Protein AF-A0A6J4UHU8-F1 (afdb_monomer_lite)

InterPro domains:
  IPR008567 Beta-keto acid cleavage enzyme [PF05853] (1-45)
  IPR013785 Aldolase-type TIM barrel [G3DSA:3.20.20.70] (1-50)

pLDDT: mean 94.6, std 9.0, range [53.72, 98.5]

Organism: NCBI:txid1645740

Foldseek 3Di:
DFVVVDQADPVGDGDPGRVVVVVNVCVVCVVVVHDDDDPVRVCVVPVDDD

Radius of gyration: 13.54 Å; chains: 1; bounding box: 24×21×40 Å

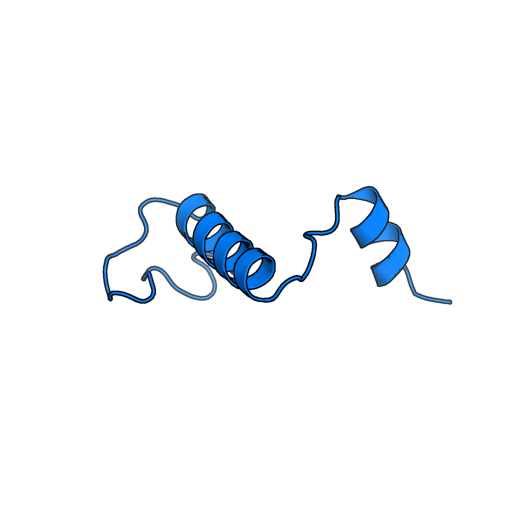Structure (mmCIF, N/CA/C/O backbone):
data_AF-A0A6J4UHU8-F1
#
_entry.id   AF-A0A6J4UHU8-F1
#
loop_
_atom_site.group_PDB
_atom_site.id
_atom_site.type_symbol
_atom_site.label_atom_id
_atom_site.label_alt_id
_atom_site.label_comp_id
_atom_site.label_asym_id
_atom_site.label_entity_id
_atom_site.label_seq_id
_atom_site.pdbx_PDB_ins_code
_atom_site.Cartn_x
_atom_site.Cartn_y
_atom_site.Cartn_z
_atom_site.occupancy
_atom_site.B_iso_or_equiv
_atom_site.auth_seq_id
_atom_site.auth_comp_id
_atom_site.auth_asym_id
_atom_site.auth_atom_id
_atom_site.pdbx_PDB_model_num
ATOM 1 N N . VAL A 1 1 ? -5.593 2.184 -4.139 1.00 95.75 1 VAL A N 1
ATOM 2 C CA . VAL A 1 1 ? -6.214 2.290 -2.803 1.00 95.75 1 VAL A CA 1
ATOM 3 C C . VAL A 1 1 ? -6.183 3.740 -2.377 1.00 95.75 1 VAL A C 1
ATOM 5 O O . VAL A 1 1 ? -5.183 4.409 -2.629 1.00 95.75 1 VAL A O 1
ATOM 8 N N . GLY A 1 2 ? -7.261 4.203 -1.755 1.00 97.56 2 GLY A N 1
ATOM 9 C CA . GLY A 1 2 ? -7.415 5.559 -1.239 1.00 97.56 2 GLY A CA 1
ATOM 10 C C . GLY A 1 2 ? -8.869 5.827 -0.846 1.00 97.56 2 GLY A C 1
ATOM 11 O O . GLY A 1 2 ? -9.725 4.969 -1.044 1.00 97.56 2 GLY A O 1
ATOM 12 N N . PHE A 1 3 ? -9.142 7.024 -0.331 1.00 98.44 3 PHE A N 1
ATOM 13 C CA . PHE A 1 3 ? -10.461 7.495 0.107 1.00 98.44 3 PHE A CA 1
ATOM 14 C C . PHE A 1 3 ? -11.495 7.575 -1.015 1.00 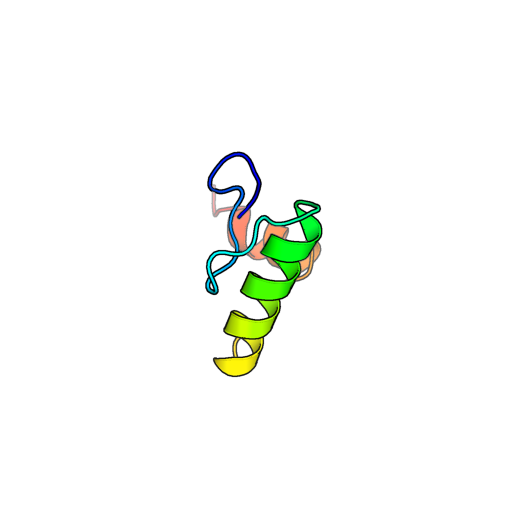98.44 3 PHE A C 1
ATOM 16 O O . PHE A 1 3 ? -12.685 7.617 -0.727 1.00 98.44 3 PHE A O 1
ATOM 23 N N . GLU A 1 4 ? -11.054 7.568 -2.275 1.00 98.00 4 GLU A N 1
ATOM 24 C CA . GLU A 1 4 ? -11.938 7.369 -3.427 1.00 98.00 4 GLU A CA 1
ATOM 25 C C . GLU A 1 4 ? -12.642 6.003 -3.369 1.00 98.00 4 GLU A C 1
ATOM 27 O O . GLU A 1 4 ? -13.830 5.912 -3.663 1.00 98.00 4 GLU A O 1
ATOM 32 N N . ASP A 1 5 ? -11.927 4.963 -2.927 1.00 96.94 5 ASP A N 1
ATOM 33 C CA . ASP A 1 5 ? -12.420 3.584 -2.886 1.00 96.94 5 ASP A CA 1
ATOM 34 C C . ASP A 1 5 ? -12.989 3.209 -1.508 1.00 96.94 5 ASP A C 1
ATOM 36 O O . ASP A 1 5 ? -13.979 2.485 -1.401 1.00 96.94 5 ASP A O 1
ATOM 40 N N . SER A 1 6 ? -12.316 3.630 -0.431 1.00 97.12 6 SER A N 1
ATOM 41 C CA . SER A 1 6 ? -12.648 3.243 0.942 1.00 97.12 6 SER A CA 1
ATOM 42 C C . SER A 1 6 ? -12.060 4.212 1.960 1.00 97.12 6 SER A C 1
ATOM 44 O O . SER A 1 6 ? -10.918 4.644 1.830 1.00 97.12 6 SER A O 1
ATOM 46 N N . ILE A 1 7 ? -12.812 4.474 3.031 1.00 97.88 7 ILE A N 1
ATOM 47 C CA . ILE A 1 7 ? -12.339 5.200 4.221 1.00 97.88 7 ILE A CA 1
ATOM 48 C C . ILE A 1 7 ? -12.023 4.271 5.403 1.00 97.88 7 ILE A C 1
ATOM 50 O O . ILE A 1 7 ? -11.667 4.755 6.473 1.00 97.88 7 ILE A O 1
ATOM 54 N N . VAL A 1 8 ? -12.168 2.950 5.245 1.00 98.00 8 VAL A N 1
ATOM 55 C CA . VAL A 1 8 ? -11.976 1.963 6.323 1.00 98.00 8 VAL A CA 1
ATOM 56 C C . VAL A 1 8 ? -10.779 1.045 6.071 1.00 98.00 8 VAL A C 1
ATOM 58 O O . VAL A 1 8 ? -10.494 0.665 4.931 1.00 98.00 8 VAL A O 1
ATOM 61 N N . LEU A 1 9 ? -10.102 0.679 7.158 1.00 97.56 9 LEU A N 1
ATOM 62 C CA . LEU A 1 9 ? -9.066 -0.347 7.252 1.00 97.56 9 LEU A CA 1
ATOM 63 C C . LEU A 1 9 ? -9.693 -1.755 7.365 1.00 97.56 9 LEU A C 1
ATOM 65 O O . LEU A 1 9 ? -10.891 -1.881 7.629 1.00 97.56 9 LEU A O 1
ATOM 69 N N . PRO A 1 10 ? -8.916 -2.843 7.181 1.00 94.69 10 PRO A N 1
ATOM 70 C CA . PRO A 1 10 ? -9.455 -4.210 7.199 1.00 94.69 10 PRO A CA 1
ATOM 71 C C . PRO A 1 10 ? -10.044 -4.658 8.537 1.00 94.69 10 PRO A C 1
ATOM 73 O O . PRO A 1 10 ? -10.842 -5.590 8.569 1.00 94.69 10 PRO A O 1
ATOM 76 N N . ASP A 1 11 ? -9.621 -4.036 9.634 1.00 95.44 11 ASP A N 1
ATOM 77 C CA . ASP A 1 11 ? -10.165 -4.265 10.973 1.00 95.44 11 ASP A CA 1
ATOM 78 C C . ASP A 1 11 ? -11.453 -3.462 11.237 1.00 95.44 11 ASP A C 1
ATOM 80 O O . ASP A 1 11 ? -12.054 -3.591 12.302 1.00 95.44 11 ASP A O 1
ATOM 84 N N . GLY A 1 12 ? -11.896 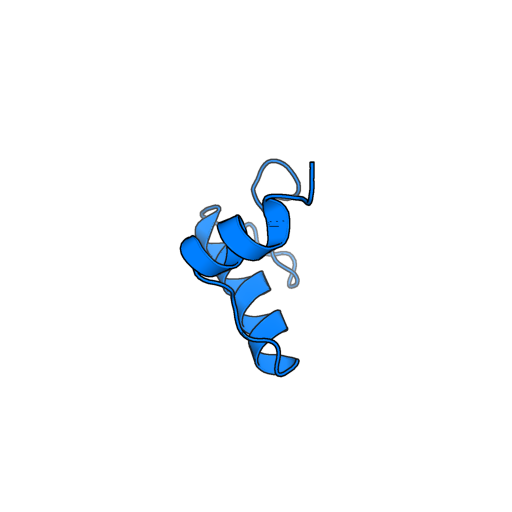-2.661 10.263 1.00 97.25 12 GLY A N 1
ATOM 85 C CA . GLY A 1 12 ? -13.079 -1.814 10.346 1.00 97.25 12 GLY A CA 1
ATOM 86 C C . GLY A 1 12 ? -12.824 -0.432 10.948 1.00 97.25 12 GLY A C 1
ATOM 87 O O . GLY A 1 12 ? -13.761 0.364 11.007 1.00 97.25 12 GLY A O 1
ATOM 88 N N . ALA A 1 13 ? -11.595 -0.113 11.370 1.00 97.69 13 ALA A N 1
ATOM 89 C CA . ALA A 1 13 ? -11.260 1.232 11.823 1.00 97.69 13 ALA A CA 1
ATOM 90 C C . ALA A 1 13 ? -11.274 2.225 10.650 1.00 97.69 13 ALA A C 1
ATOM 92 O O . ALA A 1 13 ? -10.895 1.891 9.528 1.00 97.69 13 ALA A O 1
ATOM 93 N N . THR A 1 14 ? -11.683 3.468 10.898 1.00 98.31 14 THR A N 1
ATOM 94 C CA . THR A 1 14 ? -11.574 4.535 9.895 1.00 98.31 14 THR A CA 1
ATOM 95 C C . THR A 1 14 ? -10.106 4.907 9.704 1.00 98.31 14 THR A C 1
ATOM 97 O O . THR A 1 14 ? -9.403 5.172 10.677 1.00 98.31 14 THR A O 1
ATOM 100 N N . ALA A 1 15 ? -9.643 4.946 8.457 1.00 98.12 15 ALA A N 1
ATOM 101 C CA . ALA A 1 15 ? -8.310 5.424 8.119 1.00 98.12 15 ALA A CA 1
ATOM 102 C C . ALA A 1 15 ? -8.226 6.948 8.316 1.00 98.12 15 ALA A C 1
ATOM 104 O O . ALA A 1 15 ? -9.104 7.687 7.870 1.00 98.12 15 ALA A O 1
ATOM 105 N N . GLU A 1 16 ? -7.160 7.430 8.957 1.00 98.19 16 GLU A N 1
ATOM 106 C CA . GLU A 1 16 ? -6.955 8.865 9.205 1.00 98.19 16 GLU A CA 1
ATOM 107 C C . GLU A 1 16 ? -6.485 9.594 7.940 1.00 98.19 16 GLU A C 1
ATOM 109 O O . GLU A 1 16 ? -6.706 10.794 7.766 1.00 98.19 16 GLU A O 1
ATOM 114 N N . SER A 1 17 ? -5.849 8.862 7.026 1.00 98.44 17 SER A N 1
ATOM 115 C CA . SER A 1 17 ? -5.328 9.382 5.770 1.00 98.44 17 SER A CA 1
ATOM 116 C C . SER A 1 17 ? -5.269 8.315 4.673 1.00 98.44 17 SER A C 1
ATOM 118 O O . SER A 1 17 ? -5.264 7.109 4.924 1.00 98.44 17 SER A O 1
ATOM 120 N N . ASN A 1 18 ? -5.089 8.761 3.426 1.00 98.50 18 ASN A N 1
ATOM 121 C CA . ASN A 1 18 ? -4.735 7.864 2.321 1.00 98.50 18 ASN A CA 1
ATOM 122 C C . ASN A 1 18 ? -3.448 7.065 2.591 1.00 98.50 18 ASN A C 1
ATOM 124 O O . ASN A 1 18 ? -3.298 5.954 2.084 1.00 98.50 18 ASN A O 1
ATOM 128 N N . VAL A 1 19 ?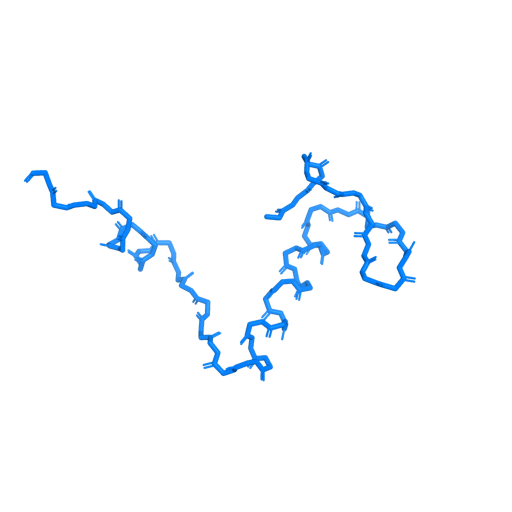 -2.518 7.610 3.385 1.00 98.38 19 VAL A N 1
ATOM 129 C CA . VAL A 1 19 ? -1.250 6.938 3.701 1.00 98.38 19 VAL A CA 1
ATOM 130 C C . VAL A 1 19 ? -1.486 5.663 4.506 1.00 98.38 19 VAL A C 1
ATOM 132 O O . VAL A 1 19 ? -0.765 4.690 4.299 1.00 98.38 19 VAL A O 1
ATOM 135 N N . ASP A 1 20 ? -2.507 5.615 5.360 1.00 98.25 20 ASP A N 1
ATOM 136 C CA . ASP A 1 20 ? -2.808 4.420 6.157 1.00 98.25 20 ASP A CA 1
ATOM 137 C C . ASP A 1 20 ? -3.263 3.258 5.267 1.00 98.25 20 ASP A C 1
ATOM 139 O O . ASP A 1 20 ? -2.807 2.124 5.423 1.00 98.25 20 ASP A O 1
ATOM 143 N N . LEU A 1 21 ? -4.065 3.561 4.243 1.00 98.50 21 LEU A N 1
ATOM 144 C CA . LEU A 1 21 ? -4.498 2.591 3.236 1.00 98.50 21 LEU A CA 1
ATOM 145 C C . LEU A 1 21 ? -3.329 2.122 2.361 1.00 98.50 21 LEU A C 1
ATOM 147 O O . LEU A 1 21 ? -3.216 0.932 2.064 1.00 98.50 21 LEU A O 1
ATOM 151 N N . VAL A 1 22 ? -2.432 3.036 1.973 1.00 98.19 22 VAL A N 1
ATOM 152 C CA . VAL A 1 22 ? -1.212 2.688 1.225 1.00 98.19 22 VAL A CA 1
ATOM 153 C C . VAL A 1 22 ? -0.305 1.782 2.059 1.00 98.19 22 VAL A C 1
ATOM 155 O O . VAL A 1 22 ? 0.155 0.762 1.555 1.00 98.19 22 VAL A O 1
ATOM 158 N N . ARG A 1 23 ? -0.082 2.100 3.340 1.00 97.75 23 ARG A N 1
ATOM 159 C CA . ARG A 1 23 ? 0.724 1.275 4.257 1.00 97.75 23 ARG A CA 1
ATOM 160 C C . ARG A 1 23 ? 0.148 -0.124 4.414 1.00 97.75 23 ARG A C 1
ATOM 162 O O . ARG A 1 23 ? 0.902 -1.092 4.341 1.00 97.75 23 ARG A O 1
ATOM 169 N N . TRP A 1 24 ? -1.168 -0.236 4.583 1.00 97.38 24 TRP A N 1
ATOM 170 C CA . TRP A 1 24 ? -1.835 -1.533 4.629 1.00 97.38 24 TRP A CA 1
ATOM 171 C C . TRP A 1 24 ? -1.592 -2.347 3.347 1.00 97.38 24 TRP A C 1
ATOM 173 O O . TRP A 1 24 ? -1.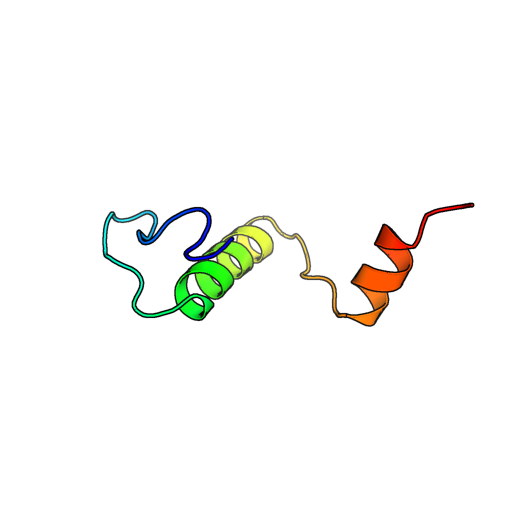174 -3.506 3.422 1.00 97.38 24 TRP A O 1
ATOM 183 N N . ALA A 1 25 ? -1.809 -1.744 2.175 1.00 97.38 25 ALA A N 1
ATOM 184 C CA . ALA A 1 25 ? -1.632 -2.428 0.896 1.00 97.38 25 ALA A CA 1
ATOM 185 C C . ALA A 1 25 ? -0.172 -2.863 0.675 1.00 97.38 25 ALA A C 1
ATOM 187 O O . ALA A 1 25 ? 0.078 -3.988 0.235 1.00 97.38 25 ALA A O 1
ATOM 188 N N . THR A 1 26 ? 0.790 -2.009 1.037 1.00 97.94 26 THR A N 1
ATOM 189 C CA . THR A 1 26 ? 2.223 -2.324 0.983 1.00 97.94 26 THR A CA 1
ATOM 190 C C . THR A 1 26 ? 2.580 -3.485 1.905 1.00 97.94 26 THR A C 1
ATOM 192 O O . THR A 1 26 ? 3.184 -4.453 1.447 1.00 97.94 26 THR A O 1
ATOM 195 N N . ALA A 1 27 ? 2.140 -3.460 3.166 1.00 96.62 27 ALA A N 1
ATOM 196 C CA . ALA A 1 27 ? 2.408 -4.541 4.116 1.00 96.62 27 ALA A CA 1
ATOM 197 C C . ALA A 1 27 ? 1.831 -5.890 3.641 1.00 96.62 27 ALA A C 1
ATOM 199 O O . ALA A 1 27 ? 2.449 -6.943 3.813 1.00 96.62 27 ALA A O 1
ATOM 200 N N . ALA A 1 28 ? 0.654 -5.875 3.006 1.00 97.19 28 ALA A N 1
ATOM 201 C CA . ALA A 1 28 ? 0.065 -7.072 2.411 1.00 97.19 28 ALA A CA 1
ATOM 202 C C . ALA A 1 28 ? 0.901 -7.613 1.235 1.00 97.19 28 ALA A C 1
ATOM 204 O O . ALA A 1 28 ? 1.100 -8.827 1.136 1.00 97.19 28 ALA A O 1
ATOM 205 N N . ALA A 1 29 ? 1.418 -6.736 0.367 1.00 97.81 29 ALA A N 1
ATOM 206 C CA . ALA A 1 29 ? 2.294 -7.122 -0.740 1.00 97.81 29 ALA A CA 1
ATOM 207 C C . ALA A 1 29 ? 3.631 -7.700 -0.246 1.00 97.81 29 ALA A C 1
ATOM 209 O O . ALA A 1 29 ? 4.053 -8.757 -0.720 1.00 97.81 29 ALA A O 1
ATOM 210 N N . GLU A 1 30 ? 4.246 -7.073 0.759 1.00 96.44 30 GLU A N 1
ATOM 211 C CA . GLU A 1 30 ? 5.484 -7.547 1.387 1.00 96.44 30 GLU A CA 1
ATOM 212 C C . GLU A 1 30 ? 5.304 -8.932 2.016 1.00 96.44 30 GLU A C 1
ATOM 214 O O . GLU A 1 30 ? 6.104 -9.834 1.765 1.00 96.44 30 GLU A O 1
ATOM 219 N N . LYS A 1 31 ? 4.207 -9.150 2.756 1.00 97.44 31 LYS A N 1
ATOM 220 C CA . LYS A 1 31 ? 3.866 -10.466 3.324 1.00 97.44 31 LYS A CA 1
ATOM 221 C C . LYS A 1 31 ? 3.694 -11.543 2.248 1.00 97.44 31 LYS A C 1
ATOM 223 O O . LYS A 1 31 ? 3.964 -12.714 2.503 1.00 97.44 31 LYS A O 1
ATOM 228 N N . ALA A 1 32 ? 3.252 -11.155 1.054 1.00 98.00 32 ALA A N 1
ATOM 229 C CA . ALA A 1 32 ? 3.123 -12.041 -0.099 1.00 98.00 32 ALA A CA 1
ATO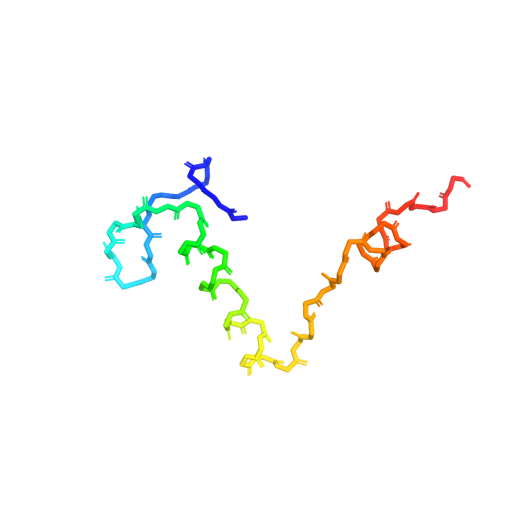M 230 C C . ALA A 1 32 ? 4.437 -12.224 -0.887 1.00 98.00 32 ALA A C 1
ATOM 232 O O . ALA A 1 32 ? 4.430 -12.891 -1.921 1.00 98.00 32 ALA A O 1
ATOM 233 N N . GLY A 1 33 ? 5.551 -11.630 -0.443 1.00 97.88 33 GLY A N 1
ATOM 234 C CA . GLY A 1 33 ? 6.837 -11.686 -1.140 1.00 97.88 33 GLY A CA 1
ATOM 235 C C . GLY A 1 33 ? 6.861 -10.892 -2.449 1.00 97.88 33 GLY A C 1
ATOM 236 O O . GLY A 1 33 ? 7.647 -11.205 -3.341 1.00 97.88 33 GLY A O 1
ATOM 237 N N . ARG A 1 34 ? 5.985 -9.890 -2.598 1.00 97.56 34 ARG A N 1
ATOM 238 C CA . ARG A 1 34 ? 5.896 -9.054 -3.799 1.00 97.56 34 ARG A CA 1
ATOM 239 C C . ARG A 1 34 ? 6.504 -7.674 -3.530 1.00 97.56 34 ARG A C 1
ATOM 241 O O . ARG A 1 34 ? 5.949 -6.938 -2.716 1.00 97.56 34 ARG A O 1
ATOM 248 N N . PRO A 1 35 ? 7.603 -7.297 -4.207 1.00 95.25 35 PRO A N 1
ATOM 249 C CA . PRO A 1 35 ? 8.210 -5.985 -4.016 1.00 95.25 35 PRO A CA 1
ATOM 250 C C . PRO A 1 35 ? 7.301 -4.870 -4.548 1.00 95.25 35 PRO A C 1
ATOM 252 O O . PRO A 1 35 ? 6.602 -5.044 -5.550 1.00 95.25 35 PRO A O 1
ATOM 255 N N . ILE A 1 36 ? 7.340 -3.713 -3.886 1.00 96.94 36 ILE A N 1
ATOM 256 C CA . ILE A 1 36 ? 6.679 -2.495 -4.359 1.00 96.94 36 ILE A CA 1
ATOM 257 C C . ILE A 1 36 ? 7.571 -1.817 -5.394 1.00 96.94 36 ILE A C 1
ATOM 259 O O . ILE A 1 36 ? 8.735 -1.530 -5.124 1.00 96.94 36 ILE A O 1
ATOM 263 N N . ALA A 1 37 ? 7.011 -1.569 -6.577 1.00 97.06 37 ALA A N 1
ATOM 264 C CA . ALA A 1 37 ? 7.685 -0.837 -7.639 1.00 97.06 37 ALA A CA 1
ATOM 265 C C . ALA A 1 37 ? 7.932 0.618 -7.221 1.00 97.06 37 ALA A C 1
ATOM 267 O O . ALA A 1 37 ? 7.041 1.273 -6.671 1.00 97.06 37 ALA A O 1
ATOM 268 N N . ASP A 1 38 ? 9.115 1.139 -7.537 1.00 96.88 38 ASP A N 1
ATOM 269 C CA . ASP A 1 38 ? 9.341 2.578 -7.487 1.00 96.88 38 ASP A CA 1
ATOM 270 C C . ASP A 1 38 ? 8.677 3.284 -8.688 1.00 96.88 38 ASP A C 1
ATOM 272 O O . ASP A 1 38 ? 8.060 2.667 -9.564 1.00 96.88 38 ASP A O 1
ATOM 276 N N . ALA A 1 39 ? 8.789 4.612 -8.744 1.00 95.44 39 ALA A N 1
ATOM 277 C CA . ALA A 1 39 ? 8.187 5.390 -9.822 1.00 95.44 39 ALA A CA 1
ATOM 278 C C . ALA A 1 39 ? 8.777 5.073 -11.211 1.00 95.44 39 ALA A C 1
ATOM 280 O O . ALA A 1 39 ? 8.077 5.208 -12.215 1.00 95.44 39 ALA A O 1
ATOM 281 N N . ASN A 1 40 ? 10.050 4.681 -11.299 1.00 95.62 40 ASN A N 1
ATOM 282 C CA . ASN A 1 40 ? 10.690 4.337 -12.567 1.00 95.62 40 ASN A CA 1
ATOM 283 C C . ASN A 1 40 ? 10.244 2.956 -13.045 1.00 95.62 40 ASN A C 1
ATOM 285 O O . ASN A 1 40 ? 9.896 2.805 -14.217 1.00 95.62 40 ASN A O 1
ATOM 289 N N . ASP A 1 41 ? 10.194 1.978 -12.143 1.00 95.88 41 ASP A N 1
ATOM 290 C CA . ASP A 1 41 ? 9.637 0.659 -12.416 1.00 95.88 41 ASP A CA 1
ATOM 291 C C . ASP A 1 41 ? 8.188 0.763 -12.866 1.00 95.88 41 ASP A C 1
ATOM 293 O O . ASP A 1 41 ? 7.832 0.187 -13.893 1.00 95.88 41 ASP A O 1
ATOM 297 N N . ALA A 1 42 ? 7.373 1.547 -12.156 1.00 95.88 42 ALA A N 1
ATOM 298 C CA . ALA A 1 42 ? 5.984 1.776 -12.526 1.00 95.88 42 ALA A CA 1
ATOM 299 C C . ALA A 1 42 ? 5.880 2.326 -13.955 1.00 95.88 42 ALA A C 1
ATOM 301 O O . ALA A 1 42 ? 5.201 1.720 -14.777 1.00 95.88 42 ALA A O 1
ATOM 302 N N . ARG A 1 43 ? 6.625 3.394 -14.287 1.00 95.19 43 ARG A N 1
ATOM 303 C CA . ARG A 1 43 ? 6.656 3.952 -15.653 1.00 95.19 43 ARG A CA 1
ATOM 304 C C . ARG A 1 43 ? 7.056 2.906 -16.683 1.00 95.19 43 ARG A C 1
ATOM 306 O O . ARG A 1 43 ? 6.382 2.776 -17.694 1.00 95.19 43 ARG A O 1
ATOM 313 N N . ARG A 1 44 ? 8.122 2.144 -16.434 1.00 94.62 44 ARG A N 1
ATOM 314 C CA . ARG A 1 44 ? 8.599 1.106 -17.357 1.00 94.62 44 ARG A CA 1
ATOM 315 C C . ARG A 1 44 ? 7.556 0.006 -17.575 1.00 94.62 44 ARG A C 1
ATOM 317 O O . ARG A 1 44 ? 7.427 -0.485 -18.689 1.00 94.62 44 ARG A O 1
ATOM 324 N N . ILE A 1 45 ? 6.841 -0.395 -16.524 1.00 94.44 45 ILE A N 1
ATOM 325 C CA . ILE A 1 45 ? 5.814 -1.444 -16.581 1.00 94.44 45 ILE A CA 1
ATOM 326 C C . ILE A 1 45 ? 4.565 -0.945 -17.315 1.00 94.44 45 ILE A C 1
ATOM 328 O O . ILE A 1 45 ? 3.995 -1.683 -18.115 1.00 94.44 45 ILE A O 1
ATOM 332 N N . THR A 1 46 ? 4.131 0.289 -17.049 1.00 93.31 46 THR A N 1
ATOM 333 C CA . THR A 1 46 ? 2.862 0.821 -17.566 1.00 93.31 46 THR A CA 1
ATOM 334 C C . THR A 1 46 ? 2.991 1.567 -18.886 1.00 93.31 46 THR A C 1
ATOM 336 O O . THR A 1 46 ? 1.964 1.873 -19.480 1.00 93.31 46 THR A O 1
ATOM 339 N N . ALA A 1 47 ? 4.207 1.887 -19.343 1.00 85.06 47 ALA A N 1
ATOM 340 C CA . ALA A 1 47 ? 4.428 2.686 -20.551 1.00 85.06 47 ALA A CA 1
ATOM 341 C C . ALA A 1 47 ? 3.842 2.068 -21.830 1.00 85.06 47 ALA A C 1
ATOM 343 O O . ALA A 1 47 ? 3.668 2.800 -22.793 1.00 85.06 47 ALA A O 1
ATOM 344 N N . GLY A 1 48 ? 3.496 0.775 -21.836 1.00 69.75 48 GLY A N 1
ATOM 345 C CA . GLY A 1 48 ? 2.950 0.104 -23.014 1.00 69.75 48 GLY A CA 1
ATOM 346 C C . GLY A 1 48 ? 3.972 0.008 -24.152 1.00 69.75 48 GLY A C 1
ATOM 347 O O . GLY A 1 48 ? 4.900 0.798 -24.275 1.00 69.75 48 GLY A O 1
ATOM 348 N N . THR A 1 49 ? 3.841 -1.017 -24.983 1.00 58.16 49 THR A N 1
ATOM 349 C CA . THR A 1 49 ? 4.383 -0.949 -26.345 1.00 58.16 49 THR A CA 1
ATOM 350 C C . THR A 1 49 ? 3.307 -0.244 -27.156 1.00 58.16 49 THR A C 1
ATOM 352 O O . THR A 1 49 ? 2.189 -0.754 -27.226 1.00 58.16 49 THR A O 1
ATOM 355 N N . GLU A 1 50 ? 3.607 0.956 -27.649 1.00 53.72 50 GLU A N 1
ATOM 356 C CA . GLU A 1 50 ? 2.815 1.595 -28.708 1.00 53.72 50 GLU A CA 1
ATOM 357 C C . GLU A 1 50 ? 2.918 0.796 -30.014 1.00 53.72 50 GLU A C 1
ATOM 359 O O . GLU A 1 50 ? 4.013 0.240 -30.286 1.00 53.72 50 GLU A O 1
#

Secondary structure (DSSP, 8-state):
--TTT-SB-TTSPBPSSHHHHHHHHHHHHHHTT-PPP-HHHHHHHHS---

Sequence (50 aa):
VGFEDSIVLPDGATAESNVDLVRWATAAAEKAGRPIADANDARRITAGTE